Protein AF-A0A366HQU2-F1 (afdb_monomer_lite)

Structure (mmCIF, N/CA/C/O backbone):
data_AF-A0A366HQU2-F1
#
_entry.id   AF-A0A366HQU2-F1
#
loop_
_atom_site.group_PDB
_atom_site.id
_atom_site.type_symbol
_atom_site.label_atom_id
_atom_site.label_alt_id
_atom_site.label_comp_id
_atom_site.label_asym_id
_atom_site.label_entity_id
_atom_site.label_seq_id
_atom_site.pdbx_PDB_ins_code
_atom_site.Cartn_x
_atom_site.Cartn_y
_atom_site.Cartn_z
_atom_site.occupancy
_atom_site.B_iso_or_equiv
_atom_site.auth_seq_id
_atom_site.auth_comp_id
_atom_site.auth_asym_id
_atom_site.auth_atom_id
_atom_site.pdbx_PDB_model_num
ATOM 1 N N . MET A 1 1 ? 18.712 3.791 -22.769 1.00 38.81 1 MET A N 1
ATOM 2 C CA . MET A 1 1 ? 19.142 3.601 -21.366 1.00 38.81 1 MET A CA 1
ATOM 3 C C . MET A 1 1 ? 19.723 2.198 -21.251 1.00 38.81 1 MET A C 1
ATOM 5 O O . MET A 1 1 ? 19.278 1.356 -22.024 1.00 38.81 1 MET A O 1
ATOM 9 N N . PRO A 1 2 ? 20.749 1.951 -20.419 1.00 40.34 2 PRO A N 1
ATOM 10 C CA . PRO A 1 2 ? 21.315 0.609 -20.285 1.00 40.34 2 PRO A CA 1
ATOM 11 C C . PRO A 1 2 ? 20.265 -0.343 -19.695 1.00 40.34 2 PRO A C 1
ATOM 13 O O . PRO A 1 2 ? 19.491 0.064 -18.830 1.00 40.34 2 PRO A O 1
ATOM 16 N N . ALA A 1 3 ? 20.217 -1.581 -20.188 1.00 48.56 3 ALA A N 1
ATOM 17 C CA . ALA A 1 3 ? 19.315 -2.608 -19.681 1.00 48.56 3 ALA A CA 1
ATOM 18 C C . ALA A 1 3 ? 19.640 -2.915 -18.208 1.00 48.56 3 ALA A C 1
ATOM 20 O O . ALA A 1 3 ? 20.805 -3.090 -17.845 1.00 48.56 3 ALA A O 1
ATOM 21 N N . LEU A 1 4 ? 18.616 -2.965 -17.355 1.00 49.75 4 LEU A N 1
ATOM 22 C CA . LEU A 1 4 ? 18.770 -3.345 -15.952 1.00 49.75 4 LEU A CA 1
ATOM 23 C C . LEU A 1 4 ? 18.995 -4.859 -15.881 1.00 49.75 4 LEU A C 1
ATOM 25 O O . LEU A 1 4 ? 18.120 -5.643 -16.247 1.00 49.75 4 LEU A O 1
ATOM 29 N N . ASN A 1 5 ? 20.171 -5.279 -15.424 1.00 49.28 5 ASN A N 1
ATOM 30 C CA . ASN A 1 5 ? 20.452 -6.678 -15.125 1.00 49.28 5 ASN A CA 1
ATOM 31 C C . ASN A 1 5 ? 20.111 -6.922 -13.647 1.00 49.28 5 ASN A C 1
ATOM 33 O O . ASN A 1 5 ? 20.842 -6.479 -12.764 1.00 49.28 5 ASN A O 1
ATOM 37 N N . LEU A 1 6 ? 18.953 -7.533 -13.371 1.00 54.91 6 LEU A N 1
ATOM 38 C CA . LEU A 1 6 ? 18.488 -7.774 -12.002 1.00 54.91 6 LEU A CA 1
ATOM 39 C C . LEU A 1 6 ? 19.174 -9.009 -11.426 1.00 54.91 6 LEU A C 1
ATOM 41 O O . LEU A 1 6 ? 18.654 -10.121 -11.514 1.00 54.91 6 LEU A O 1
ATOM 45 N N . THR A 1 7 ? 20.337 -8.811 -10.821 1.00 55.44 7 THR A N 1
ATOM 46 C CA . THR A 1 7 ? 21.095 -9.905 -10.194 1.00 55.44 7 THR A CA 1
ATOM 47 C C . THR A 1 7 ? 20.885 -9.952 -8.687 1.00 55.44 7 THR A C 1
ATOM 49 O O . THR A 1 7 ? 21.126 -10.983 -8.055 1.00 55.44 7 THR A O 1
ATOM 52 N N . CYS A 1 8 ? 20.386 -8.865 -8.092 1.00 68.38 8 CYS A N 1
ATOM 53 C CA . CYS A 1 8 ? 20.180 -8.786 -6.656 1.00 68.38 8 CYS A CA 1
ATOM 54 C C . CYS A 1 8 ? 19.036 -7.843 -6.248 1.00 68.38 8 CYS A C 1
ATOM 56 O O . CYS A 1 8 ? 18.496 -7.063 -7.030 1.00 68.38 8 CYS A O 1
ATOM 58 N N . TRP A 1 9 ? 18.646 -7.935 -4.975 1.00 75.50 9 TRP A N 1
ATOM 59 C CA . TRP A 1 9 ? 17.549 -7.167 -4.380 1.00 75.50 9 TRP A CA 1
ATOM 60 C C . TRP A 1 9 ? 17.669 -5.644 -4.581 1.00 75.50 9 TRP A C 1
ATOM 62 O O . TRP A 1 9 ? 16.662 -4.965 -4.799 1.00 75.50 9 TRP A O 1
ATOM 72 N N . SER A 1 10 ? 18.888 -5.099 -4.530 1.00 76.88 10 SER A N 1
ATOM 73 C CA . SER A 1 10 ? 19.116 -3.668 -4.751 1.00 76.88 10 SER A CA 1
ATOM 74 C C . SER A 1 10 ? 18.672 -3.221 -6.136 1.00 76.88 10 SER A C 1
ATOM 76 O O . SER A 1 10 ? 18.126 -2.129 -6.257 1.00 76.88 10 SER A O 1
ATOM 78 N N . ASP A 1 11 ? 18.821 -4.074 -7.147 1.00 78.94 11 ASP A N 1
ATOM 79 C CA . ASP A 1 11 ? 18.487 -3.731 -8.526 1.00 78.94 11 ASP A CA 1
ATOM 80 C C . ASP A 1 11 ? 16.965 -3.626 -8.696 1.00 78.94 11 ASP A C 1
ATOM 82 O O . ASP A 1 11 ? 16.465 -2.683 -9.304 1.00 78.94 11 ASP A O 1
ATOM 86 N N . LEU A 1 12 ? 16.206 -4.541 -8.075 1.00 80.75 12 LEU A N 1
ATOM 87 C CA . LEU A 1 12 ? 14.740 -4.497 -8.072 1.00 80.75 12 LEU A CA 1
ATOM 88 C C . LEU A 1 12 ? 14.229 -3.255 -7.331 1.00 80.75 12 LEU A C 1
ATOM 90 O O . LEU A 1 12 ? 13.329 -2.563 -7.812 1.00 80.75 12 LEU A O 1
ATOM 94 N N . ARG A 1 13 ? 14.815 -2.946 -6.170 1.00 81.56 13 ARG A N 1
ATOM 95 C CA . ARG A 1 13 ? 14.473 -1.741 -5.404 1.00 81.56 13 ARG A CA 1
ATOM 96 C C . ARG A 1 13 ? 14.763 -0.470 -6.205 1.00 81.56 13 ARG A C 1
ATOM 98 O O . ARG A 1 13 ? 13.931 0.442 -6.203 1.00 81.56 13 ARG A O 1
ATOM 105 N N . GLN A 1 14 ? 15.916 -0.408 -6.871 1.00 81.62 14 GLN A N 1
ATOM 106 C CA . GLN A 1 14 ? 16.302 0.722 -7.712 1.00 81.62 14 GLN A CA 1
ATOM 107 C C . GLN A 1 14 ? 15.329 0.871 -8.884 1.00 81.62 14 GLN A C 1
ATOM 109 O O . GLN A 1 14 ? 14.781 1.953 -9.079 1.00 81.62 14 GLN A O 1
ATOM 114 N N . ALA A 1 15 ? 15.028 -0.225 -9.588 1.00 84.12 15 ALA A N 1
ATOM 115 C CA . ALA A 1 15 ? 14.097 -0.232 -10.712 1.00 84.12 15 ALA A CA 1
ATOM 116 C C . ALA A 1 15 ? 12.705 0.285 -10.308 1.00 84.12 15 ALA A C 1
ATOM 118 O O . ALA A 1 15 ? 12.168 1.189 -10.945 1.00 84.12 15 ALA A O 1
ATOM 119 N N . LEU A 1 16 ? 12.159 -0.216 -9.194 1.00 84.19 16 LEU A N 1
ATOM 120 C CA . LEU A 1 16 ? 10.875 0.237 -8.648 1.00 84.19 16 LEU A CA 1
ATOM 121 C C . LEU A 1 16 ? 10.875 1.722 -8.259 1.00 84.19 16 LEU A C 1
ATOM 123 O O . LEU A 1 16 ? 9.844 2.380 -8.369 1.00 84.19 16 LEU A O 1
ATOM 127 N N . THR A 1 17 ? 12.004 2.249 -7.781 1.00 83.50 17 THR A N 1
ATOM 128 C CA . THR A 1 17 ? 12.093 3.633 -7.287 1.00 83.50 17 THR A CA 1
ATOM 129 C C . THR A 1 17 ? 12.328 4.643 -8.409 1.00 83.50 17 THR A C 1
ATOM 131 O O . THR A 1 17 ? 11.755 5.736 -8.385 1.00 83.50 17 THR A O 1
ATOM 134 N N . ASP A 1 18 ? 13.164 4.297 -9.384 1.00 85.12 18 ASP A N 1
ATOM 135 C CA . ASP A 1 18 ? 13.639 5.246 -10.389 1.00 85.12 18 ASP A CA 1
ATOM 136 C C . ASP A 1 18 ? 12.789 5.244 -11.657 1.00 85.12 18 ASP A C 1
ATOM 138 O O . ASP A 1 18 ? 12.527 6.325 -12.196 1.00 85.12 18 ASP A O 1
ATOM 142 N N . HIS A 1 19 ? 12.332 4.064 -12.087 1.00 84.94 19 HIS A N 1
ATOM 143 C CA . HIS A 1 19 ? 11.724 3.853 -13.405 1.00 84.94 19 HIS A CA 1
ATOM 144 C C . HIS A 1 19 ? 10.196 3.815 -13.374 1.00 84.94 19 HIS A C 1
ATOM 146 O O . HIS A 1 19 ? 9.568 3.870 -14.426 1.00 84.94 19 HIS A O 1
ATOM 152 N N . LEU A 1 20 ? 9.590 3.733 -12.187 1.00 87.12 20 LEU A N 1
ATOM 153 C CA . LEU A 1 20 ? 8.142 3.715 -12.052 1.00 87.12 20 LEU A CA 1
ATOM 154 C C . LEU A 1 20 ? 7.603 5.114 -11.742 1.00 87.12 20 LEU A C 1
ATOM 156 O O . LEU A 1 20 ? 8.127 5.828 -10.878 1.00 87.12 20 LEU A O 1
ATOM 160 N N . ASP A 1 21 ? 6.529 5.498 -12.428 1.00 88.12 21 ASP A N 1
ATOM 161 C CA . ASP A 1 21 ? 5.795 6.709 -12.080 1.00 88.12 21 ASP A CA 1
ATOM 162 C C . ASP A 1 21 ? 5.108 6.536 -10.714 1.00 88.12 21 ASP A C 1
ATOM 164 O O . ASP A 1 21 ? 4.597 5.455 -10.419 1.00 88.12 21 ASP A O 1
ATOM 168 N N . PRO A 1 22 ? 5.049 7.570 -9.853 1.00 84.81 22 PRO A N 1
ATOM 169 C CA . PRO A 1 22 ? 4.438 7.440 -8.529 1.00 84.81 22 PRO A CA 1
ATOM 170 C C . PRO A 1 22 ? 2.946 7.107 -8.534 1.00 84.81 22 PRO A C 1
ATOM 172 O O . PRO A 1 22 ? 2.473 6.507 -7.577 1.00 84.81 22 PRO A O 1
ATOM 175 N N . SER A 1 23 ? 2.218 7.502 -9.580 1.00 85.06 23 SER A N 1
ATOM 176 C CA . SER A 1 23 ? 0.751 7.488 -9.605 1.00 85.06 23 SER A CA 1
ATOM 177 C C . SER A 1 23 ? 0.192 6.957 -10.919 1.00 85.06 23 SER A C 1
ATOM 179 O O . SER A 1 23 ? 0.908 6.858 -11.920 1.00 85.06 23 SER A O 1
ATOM 181 N N . GLY A 1 24 ? -1.100 6.639 -10.917 1.00 84.31 24 GLY A N 1
ATOM 182 C CA . GLY A 1 24 ? -1.839 6.217 -12.098 1.00 84.31 24 GLY A CA 1
ATOM 183 C C . GLY A 1 24 ? -1.734 4.724 -12.414 1.00 84.31 24 GLY A C 1
ATOM 184 O O . GLY A 1 24 ? -1.013 3.950 -11.781 1.00 84.31 24 GLY A O 1
ATOM 185 N N . GLN A 1 25 ? -2.480 4.315 -13.443 1.00 88.38 25 GLN A N 1
ATOM 186 C CA . GLN A 1 25 ? -2.701 2.907 -13.798 1.00 88.38 25 GLN A CA 1
ATOM 187 C C . GLN A 1 25 ? -1.432 2.150 -14.212 1.00 88.38 25 GLN A C 1
ATOM 189 O O . GLN A 1 25 ? -1.357 0.938 -14.018 1.00 88.38 25 GLN A O 1
ATOM 194 N N . HIS A 1 26 ? -0.445 2.857 -14.759 1.00 89.25 26 HIS A N 1
ATOM 195 C CA . HIS A 1 26 ? 0.841 2.294 -15.177 1.00 89.25 26 HIS A CA 1
ATOM 196 C C . HIS A 1 26 ? 1.985 2.641 -14.208 1.00 89.25 26 HIS A C 1
ATOM 198 O O . HIS A 1 26 ? 3.129 2.288 -14.470 1.00 89.25 26 HIS A O 1
ATOM 204 N N . GLY A 1 27 ? 1.683 3.322 -13.098 1.00 90.75 27 GLY A N 1
ATOM 205 C CA . GLY A 1 27 ? 2.641 3.682 -12.056 1.00 90.75 27 GLY A CA 1
ATOM 206 C C . GLY A 1 27 ? 2.572 2.762 -10.835 1.00 90.75 27 GLY A C 1
ATOM 207 O O . GLY A 1 27 ? 2.034 1.653 -10.883 1.00 90.75 27 GLY A O 1
ATOM 208 N N . PHE A 1 28 ? 3.104 3.239 -9.712 1.00 90.75 28 PHE A N 1
ATOM 209 C CA . PHE A 1 28 ? 3.190 2.500 -8.453 1.00 90.75 28 PHE A CA 1
ATOM 210 C C . PHE A 1 28 ? 1.818 2.178 -7.852 1.00 90.75 28 PHE A C 1
ATOM 212 O O . PHE A 1 28 ? 1.607 1.051 -7.409 1.00 90.75 28 PHE A O 1
ATOM 219 N N . GLU A 1 29 ? 0.862 3.107 -7.908 1.00 92.50 29 GLU A N 1
ATOM 220 C CA . GLU A 1 29 ? -0.534 2.858 -7.514 1.00 92.50 29 GLU A CA 1
ATOM 221 C C . GLU A 1 29 ? -1.141 1.686 -8.301 1.00 92.50 29 GLU A C 1
ATOM 223 O O . GLU A 1 29 ? -1.676 0.737 -7.718 1.00 92.50 29 GLU A O 1
ATOM 228 N N . GLY A 1 30 ? -0.995 1.710 -9.630 1.00 92.81 30 GLY A N 1
ATOM 229 C CA . GLY A 1 30 ? -1.465 0.646 -10.513 1.00 92.81 30 GLY A CA 1
ATOM 230 C C . GLY A 1 30 ? -0.780 -0.695 -10.258 1.00 92.81 30 GLY A C 1
ATOM 231 O O . GLY A 1 30 ? -1.451 -1.732 -10.238 1.00 92.81 30 GLY A O 1
ATOM 232 N N . LEU A 1 31 ? 0.533 -0.688 -10.013 1.00 94.12 31 LEU A N 1
ATOM 233 C CA . LEU A 1 31 ? 1.281 -1.890 -9.645 1.00 94.12 31 LEU A CA 1
ATOM 234 C C . LEU A 1 31 ? 0.724 -2.490 -8.352 1.00 94.12 31 LEU A C 1
ATOM 236 O O . LEU A 1 31 ? 0.408 -3.680 -8.321 1.00 94.12 31 LEU A O 1
ATOM 240 N N . MET A 1 32 ? 0.548 -1.675 -7.310 1.00 94.50 32 MET A N 1
ATOM 241 C CA . MET A 1 32 ? 0.039 -2.138 -6.020 1.00 94.50 32 MET A CA 1
ATOM 242 C C . MET A 1 32 ? -1.362 -2.729 -6.125 1.00 94.50 32 MET A C 1
ATOM 244 O O . MET A 1 32 ? -1.597 -3.828 -5.620 1.00 94.50 32 MET A O 1
ATOM 248 N N . ALA A 1 33 ? -2.264 -2.045 -6.830 1.00 94.94 33 ALA A N 1
ATOM 249 C CA . ALA A 1 33 ? -3.615 -2.534 -7.069 1.00 94.94 33 ALA A CA 1
ATOM 250 C C . ALA A 1 33 ? -3.606 -3.901 -7.772 1.00 94.94 33 ALA A C 1
ATOM 252 O O . ALA A 1 33 ? -4.348 -4.801 -7.384 1.00 94.94 33 ALA A O 1
ATOM 253 N N . ARG A 1 34 ? -2.735 -4.097 -8.772 1.00 96.38 34 ARG A N 1
ATOM 254 C CA . ARG A 1 34 ? -2.649 -5.367 -9.511 1.00 96.38 34 ARG A CA 1
ATOM 255 C C . ARG A 1 34 ? -1.999 -6.491 -8.713 1.00 96.38 34 ARG A C 1
ATOM 257 O O . ARG A 1 34 ? -2.476 -7.622 -8.787 1.00 96.38 34 ARG A O 1
ATOM 264 N N . LEU A 1 35 ? -0.947 -6.198 -7.951 1.00 95.50 35 LEU A N 1
ATOM 265 C CA . LEU A 1 35 ? -0.301 -7.177 -7.075 1.00 95.50 35 LEU A CA 1
ATOM 266 C C . LEU A 1 35 ? -1.267 -7.669 -5.990 1.00 95.50 35 LEU A C 1
ATOM 268 O O . LEU A 1 35 ? -1.397 -8.871 -5.773 1.00 95.50 35 LEU A O 1
ATOM 272 N N . LEU A 1 36 ? -1.987 -6.750 -5.345 1.00 95.88 36 LEU A N 1
ATOM 273 C CA . LEU A 1 36 ? -2.950 -7.092 -4.299 1.00 95.88 36 LEU A CA 1
ATOM 274 C C . LEU A 1 36 ? -4.218 -7.729 -4.867 1.00 95.88 36 LEU A C 1
ATOM 276 O O . LEU A 1 36 ? -4.779 -8.619 -4.230 1.00 95.88 36 LEU A O 1
ATOM 280 N N . ALA A 1 37 ? -4.633 -7.372 -6.083 1.00 96.69 37 ALA A N 1
ATOM 281 C CA . ALA A 1 37 ? -5.699 -8.094 -6.769 1.00 96.69 37 ALA A CA 1
ATOM 282 C C . ALA A 1 37 ? -5.321 -9.556 -7.040 1.00 96.69 37 ALA A C 1
ATOM 284 O O . ALA A 1 37 ? -6.137 -10.453 -6.834 1.00 96.69 37 ALA A O 1
ATOM 285 N N . ALA A 1 38 ? -4.077 -9.807 -7.455 1.00 96.44 38 ALA A N 1
ATOM 286 C CA . ALA A 1 38 ? -3.574 -11.162 -7.663 1.00 96.44 38 ALA A CA 1
ATOM 287 C C . ALA A 1 38 ? -3.425 -11.944 -6.349 1.00 96.44 38 ALA A C 1
ATOM 289 O O . ALA A 1 38 ? -3.673 -13.147 -6.326 1.00 96.44 38 ALA A O 1
ATOM 290 N N . GLU A 1 39 ? -3.060 -11.272 -5.256 1.00 95.19 39 GLU A N 1
ATOM 291 C CA . GLU A 1 39 ? -2.925 -11.898 -3.938 1.00 95.19 39 GLU A CA 1
ATOM 292 C C . GLU A 1 39 ? -4.273 -12.236 -3.292 1.00 95.19 39 GLU A C 1
ATOM 294 O O . GLU A 1 39 ? -4.437 -13.307 -2.715 1.00 95.19 39 GLU A O 1
ATOM 299 N N . THR A 1 40 ? -5.248 -11.334 -3.400 1.00 94.69 40 THR A N 1
ATOM 300 C CA . THR A 1 40 ? -6.565 -11.474 -2.753 1.00 94.69 40 THR A CA 1
ATOM 301 C C . THR A 1 40 ? -7.602 -12.171 -3.635 1.00 94.69 40 THR A C 1
ATOM 303 O O . THR A 1 40 ? -8.654 -12.588 -3.149 1.00 94.69 40 THR A O 1
ATOM 306 N N . GLY A 1 41 ? -7.356 -12.259 -4.945 1.00 96.25 41 GLY A N 1
ATOM 307 C CA . GLY A 1 41 ? -8.342 -12.710 -5.927 1.00 96.25 41 GLY A CA 1
ATOM 308 C C . GLY A 1 41 ? -9.528 -11.751 -6.099 1.00 96.25 41 GLY A C 1
ATOM 309 O O . GLY A 1 41 ? -10.563 -12.155 -6.637 1.00 96.25 41 GLY A O 1
ATOM 310 N N . LYS A 1 42 ? -9.422 -10.502 -5.623 1.00 97.00 42 LYS A N 1
ATOM 311 C CA . LYS A 1 42 ? -10.473 -9.475 -5.705 1.00 97.00 42 LYS A CA 1
ATOM 312 C C . LYS A 1 42 ? -10.001 -8.268 -6.519 1.00 97.00 42 LYS A C 1
ATOM 314 O O . LYS A 1 42 ? -8.835 -7.898 -6.441 1.00 97.00 42 LYS A O 1
ATOM 319 N N . PRO A 1 43 ? -10.883 -7.617 -7.294 1.00 94.62 43 PRO A N 1
ATOM 320 C CA . PRO A 1 43 ? -10.502 -6.433 -8.052 1.00 94.62 43 PRO A CA 1
ATOM 321 C C . PRO A 1 43 ? -10.276 -5.233 -7.125 1.00 94.62 43 PRO A C 1
ATOM 323 O O . PRO A 1 43 ? -11.002 -5.053 -6.146 1.00 94.62 43 PRO A O 1
ATOM 326 N N . PHE A 1 44 ? -9.309 -4.392 -7.483 1.00 94.62 44 PHE A N 1
ATOM 327 C CA . PHE A 1 44 ? -9.076 -3.081 -6.880 1.00 94.62 44 PHE A CA 1
ATOM 328 C C . PHE A 1 44 ? -9.367 -1.991 -7.908 1.00 94.62 44 PHE A C 1
ATOM 330 O O . PHE A 1 44 ? -8.967 -2.102 -9.069 1.00 94.62 44 PHE A O 1
ATOM 337 N N . TYR A 1 45 ? -10.047 -0.937 -7.472 1.00 92.12 45 TYR A N 1
ATOM 338 C CA . TYR A 1 45 ? -10.390 0.218 -8.291 1.00 92.12 45 TYR A CA 1
ATOM 339 C C . TYR A 1 45 ? -9.476 1.378 -7.918 1.00 92.12 45 TYR A C 1
ATOM 341 O O . TYR A 1 45 ? -9.421 1.755 -6.751 1.00 92.12 45 TYR A O 1
ATOM 349 N N . LEU A 1 46 ? -8.756 1.921 -8.901 1.00 91.25 46 LEU A N 1
ATOM 350 C CA . LEU A 1 46 ? -7.919 3.103 -8.706 1.00 91.25 46 LEU A CA 1
ATOM 351 C C . LEU A 1 46 ? -8.793 4.349 -8.566 1.00 91.25 46 LEU A C 1
ATOM 353 O O . LEU A 1 46 ? -9.756 4.528 -9.321 1.00 91.25 46 LEU A O 1
ATOM 357 N N . ALA A 1 47 ? -8.432 5.219 -7.631 1.00 86.31 47 ALA A N 1
ATOM 358 C CA . ALA A 1 47 ? -9.057 6.523 -7.499 1.00 86.31 47 ALA A CA 1
ATOM 359 C C . ALA A 1 47 ? -8.676 7.439 -8.673 1.00 86.31 47 ALA A C 1
ATOM 361 O O . ALA A 1 47 ? -7.640 7.274 -9.323 1.00 86.31 47 ALA A O 1
ATOM 362 N N . ARG A 1 48 ? -9.531 8.421 -8.971 1.00 78.50 48 ARG A N 1
ATOM 363 C CA . ARG A 1 48 ? -9.244 9.406 -10.021 1.00 78.50 48 ARG A CA 1
ATOM 364 C C . ARG A 1 48 ? -8.252 10.437 -9.491 1.00 78.50 48 ARG A C 1
ATOM 366 O O . ARG A 1 48 ? -8.361 10.894 -8.359 1.00 78.50 48 ARG A O 1
ATOM 373 N N . SER A 1 49 ? -7.303 10.859 -10.323 1.00 69.56 49 SER A N 1
ATOM 374 C CA . SER A 1 49 ? -6.373 11.926 -9.946 1.00 69.56 49 SER A CA 1
ATOM 375 C C . SER A 1 49 ? -7.136 13.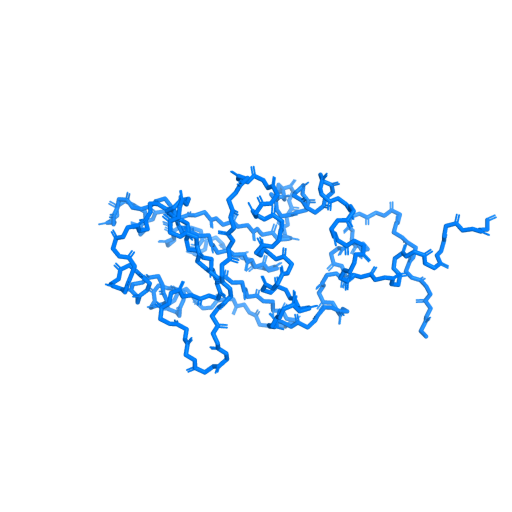191 -9.529 1.00 69.56 49 SER A C 1
ATOM 377 O O . SER A 1 49 ? -8.013 13.657 -10.255 1.00 69.56 49 SER A O 1
ATOM 379 N N . GLY A 1 50 ? -6.797 13.734 -8.358 1.00 66.38 50 GLY A N 1
ATOM 380 C CA . GLY A 1 50 ? -7.460 14.900 -7.762 1.00 66.38 50 GLY A CA 1
ATOM 381 C C . GLY A 1 50 ? -8.632 14.571 -6.831 1.00 66.38 50 GLY A C 1
ATOM 382 O O . GLY A 1 50 ? -8.968 15.411 -6.000 1.00 66.38 50 GLY A O 1
ATOM 383 N N . ASP A 1 51 ? -9.196 13.362 -6.905 1.00 66.62 51 ASP A N 1
ATOM 384 C CA . ASP A 1 51 ? -10.286 12.900 -6.041 1.00 66.62 51 ASP A CA 1
ATOM 385 C C . ASP A 1 51 ? -9.973 11.497 -5.495 1.00 66.62 51 ASP A C 1
ATOM 387 O O . ASP A 1 51 ? -10.188 10.477 -6.152 1.00 66.62 51 ASP A O 1
ATOM 391 N N . GLN A 1 52 ? -9.404 11.464 -4.286 1.00 75.44 52 GLN A N 1
ATOM 392 C CA . GLN A 1 52 ? -8.926 10.248 -3.611 1.00 75.44 52 GLN A CA 1
ATOM 393 C C . GLN A 1 52 ? -9.580 10.066 -2.227 1.00 75.44 52 GLN A C 1
ATOM 395 O O . GLN A 1 52 ? -8.881 10.032 -1.209 1.00 75.44 52 GLN A O 1
ATOM 400 N N . PRO A 1 53 ? -10.922 9.999 -2.139 1.00 75.81 53 PRO A N 1
ATOM 401 C CA . PRO A 1 53 ? -11.615 9.826 -0.863 1.00 75.81 53 PRO A CA 1
ATOM 402 C C . PRO A 1 53 ? -11.352 8.439 -0.260 1.00 75.81 53 PRO A C 1
ATOM 404 O O . PRO A 1 53 ? -11.339 8.287 0.956 1.00 75.81 53 PRO A O 1
ATOM 407 N N . THR A 1 54 ? -11.066 7.444 -1.106 1.00 80.06 54 THR A N 1
ATOM 408 C CA . THR A 1 54 ? -10.860 6.038 -0.728 1.00 80.06 54 THR A CA 1
ATOM 409 C C . THR A 1 54 ? -9.380 5.632 -0.666 1.00 80.06 54 THR A C 1
ATOM 411 O O . THR A 1 54 ? -9.071 4.443 -0.629 1.00 80.06 54 THR A O 1
ATOM 414 N N . GLY A 1 55 ? -8.456 6.597 -0.721 1.00 86.19 55 GLY A N 1
ATOM 415 C CA . GLY A 1 55 ? -7.033 6.350 -0.975 1.00 86.19 55 GLY A CA 1
ATOM 416 C C . GLY A 1 55 ? -6.735 6.246 -2.473 1.00 86.19 55 GLY A C 1
ATOM 417 O O . GLY A 1 55 ? -7.513 6.724 -3.298 1.00 86.19 55 GLY A O 1
ATOM 418 N N . ASP A 1 56 ? -5.614 5.623 -2.830 1.00 90.94 56 ASP A N 1
ATOM 419 C CA . ASP A 1 56 ? -5.182 5.480 -4.227 1.00 90.94 56 ASP A CA 1
ATOM 420 C C . ASP A 1 56 ? -5.860 4.292 -4.923 1.00 90.94 56 ASP A C 1
ATOM 422 O O . ASP A 1 56 ? -6.097 4.322 -6.132 1.00 90.94 56 ASP A O 1
ATOM 426 N N . ALA A 1 57 ? -6.209 3.252 -4.162 1.00 92.38 57 ALA A N 1
ATOM 427 C CA . ALA A 1 57 ? -7.019 2.134 -4.632 1.00 92.38 57 ALA A CA 1
ATOM 428 C C . ALA A 1 57 ? -7.911 1.570 -3.526 1.00 92.38 57 ALA A C 1
ATOM 430 O O . ALA A 1 57 ? -7.532 1.548 -2.360 1.00 92.38 57 ALA A O 1
ATOM 431 N N . TYR A 1 58 ? -9.069 1.036 -3.908 1.00 94.69 58 TYR A N 1
ATOM 432 C CA . TYR A 1 58 ? -10.008 0.414 -2.978 1.00 94.69 58 TYR A CA 1
ATOM 433 C C . TYR A 1 58 ? -10.623 -0.856 -3.568 1.00 94.69 58 TYR A C 1
ATOM 435 O O . TYR A 1 58 ? -10.964 -0.910 -4.753 1.00 94.69 58 TYR A O 1
ATOM 443 N N . SER A 1 59 ? -10.778 -1.884 -2.738 1.00 95.25 59 SER A N 1
ATOM 444 C CA . SER A 1 59 ? -11.544 -3.086 -3.048 1.00 95.25 59 SER A CA 1
ATOM 445 C C . SER A 1 59 ? -12.668 -3.258 -2.024 1.00 95.25 59 SER A C 1
ATOM 447 O O . SER A 1 59 ? -12.428 -3.795 -0.940 1.00 95.25 59 SER A O 1
ATOM 449 N N . PRO A 1 60 ? -13.915 -2.882 -2.368 1.00 91.75 60 PRO A N 1
ATOM 450 C CA . PRO A 1 60 ? -15.062 -3.108 -1.492 1.00 91.75 60 PRO A CA 1
ATOM 451 C C . PRO A 1 60 ? -15.281 -4.591 -1.183 1.00 91.75 60 PRO A C 1
ATOM 453 O O . PRO A 1 60 ? -15.701 -4.950 -0.093 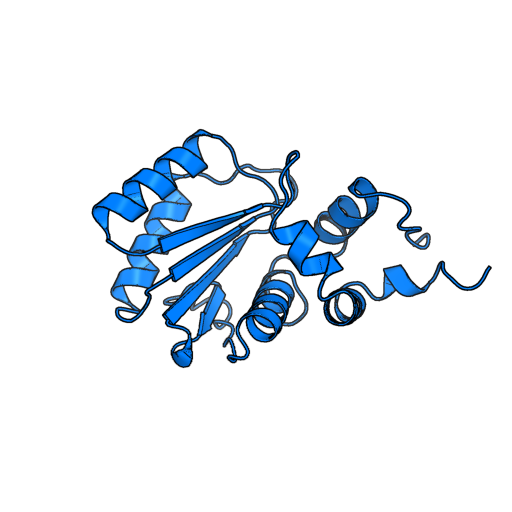1.00 91.75 60 PRO A O 1
ATOM 456 N N . MET A 1 61 ? -14.976 -5.471 -2.143 1.00 92.44 61 MET A N 1
ATOM 457 C CA . MET A 1 61 ? -15.155 -6.918 -1.985 1.00 92.44 61 MET A CA 1
ATOM 458 C C . MET A 1 61 ? -14.117 -7.563 -1.066 1.00 92.44 61 MET A C 1
ATOM 460 O O . MET A 1 61 ? -14.362 -8.661 -0.570 1.00 92.44 61 MET A O 1
ATOM 464 N N . ALA A 1 62 ? -12.947 -6.942 -0.923 1.00 93.44 62 ALA A N 1
ATOM 465 C CA . ALA A 1 62 ? -11.908 -7.404 -0.014 1.00 93.44 62 ALA A CA 1
ATOM 466 C C . ALA A 1 62 ? -11.927 -6.650 1.324 1.00 93.44 62 ALA A C 1
ATOM 468 O O . ALA A 1 62 ? -11.217 -7.059 2.233 1.00 93.44 62 ALA A O 1
ATOM 469 N N . GLY A 1 63 ? -12.682 -5.548 1.430 1.00 95.19 63 GLY A N 1
ATOM 470 C CA . GLY A 1 63 ? -12.605 -4.639 2.574 1.00 95.19 63 GLY A CA 1
ATOM 471 C C . GLY A 1 63 ? -11.242 -3.948 2.684 1.00 95.19 63 GLY A C 1
ATOM 472 O O . GLY A 1 63 ? -10.815 -3.610 3.782 1.00 95.19 63 GLY A O 1
ATOM 473 N N . VAL A 1 64 ? -10.525 -3.766 1.564 1.00 96.31 64 VAL A N 1
ATOM 474 C CA . VAL A 1 64 ? -9.135 -3.276 1.569 1.00 96.31 64 VAL A CA 1
ATOM 475 C C . VAL A 1 64 ? -9.016 -1.926 0.882 1.00 96.31 64 VAL A C 1
ATOM 477 O O . VAL A 1 64 ? -9.333 -1.803 -0.303 1.00 96.31 64 VAL A O 1
ATOM 480 N N . SER A 1 65 ? -8.458 -0.950 1.593 1.00 96.19 65 SER A N 1
ATOM 481 C CA . SER A 1 65 ? -8.041 0.342 1.038 1.00 96.19 65 SER A CA 1
ATOM 482 C C . SER A 1 65 ? -6.520 0.422 0.938 1.00 96.19 65 SER A C 1
ATOM 484 O O . SER A 1 65 ? -5.808 -0.095 1.797 1.00 96.19 65 SER A O 1
ATOM 486 N N . ILE A 1 66 ? -6.003 1.054 -0.113 1.00 94.69 66 ILE A N 1
ATOM 487 C CA . ILE A 1 66 ? -4.570 1.165 -0.395 1.00 94.69 66 ILE A CA 1
ATOM 488 C C . ILE A 1 66 ? -4.193 2.635 -0.534 1.00 94.69 66 ILE A C 1
ATOM 490 O O . ILE A 1 66 ? -4.799 3.375 -1.307 1.00 94.69 66 ILE A O 1
ATOM 494 N N . GLN A 1 67 ? -3.106 3.012 0.127 1.00 93.38 67 GLN A N 1
ATOM 495 C CA . GLN A 1 67 ? -2.348 4.215 -0.180 1.00 93.38 67 GLN A CA 1
ATOM 496 C C . GLN A 1 67 ? -0.937 3.810 -0.612 1.00 93.38 67 GLN A C 1
ATOM 498 O O . GLN A 1 67 ? -0.199 3.179 0.147 1.00 93.38 67 GLN A O 1
ATOM 503 N N . ALA A 1 68 ? -0.555 4.167 -1.830 1.00 90.56 68 ALA A N 1
ATOM 504 C CA . ALA A 1 68 ? 0.730 3.876 -2.434 1.00 90.56 68 ALA A CA 1
ATOM 505 C C . ALA A 1 68 ? 1.548 5.167 -2.555 1.00 90.56 68 ALA A C 1
ATOM 507 O O . ALA A 1 68 ? 1.247 6.056 -3.343 1.00 90.56 68 ALA A O 1
ATOM 508 N N . LYS A 1 69 ? 2.627 5.278 -1.778 1.00 86.06 69 LYS A N 1
ATOM 509 C CA . LYS A 1 69 ? 3.494 6.458 -1.791 1.00 86.06 69 LYS A CA 1
ATOM 510 C C . LYS A 1 69 ? 4.911 6.109 -2.234 1.00 86.06 69 LYS A C 1
ATOM 512 O O . LYS A 1 69 ? 5.715 5.575 -1.468 1.00 86.06 69 LYS A O 1
ATOM 517 N N . LEU A 1 70 ? 5.233 6.452 -3.480 1.00 80.56 70 LEU A N 1
ATOM 518 C CA . LEU A 1 70 ? 6.572 6.294 -4.048 1.00 80.56 70 LEU A CA 1
ATOM 519 C C . LEU A 1 70 ? 7.436 7.524 -3.736 1.00 80.56 70 LEU A C 1
ATOM 521 O O . LEU A 1 70 ? 7.316 8.567 -4.379 1.00 80.56 70 LEU A O 1
ATOM 525 N N . TYR A 1 71 ? 8.343 7.412 -2.765 1.00 70.62 71 TYR A N 1
ATOM 526 C CA . TYR A 1 71 ? 9.242 8.511 -2.413 1.00 70.62 71 TYR A CA 1
ATOM 527 C C . TYR A 1 71 ? 10.647 8.313 -2.983 1.00 70.62 71 TYR A C 1
ATOM 529 O O . TYR A 1 71 ? 11.367 7.395 -2.589 1.00 70.62 71 TYR A O 1
ATOM 537 N N . LYS A 1 72 ? 11.085 9.247 -3.838 1.00 65.19 72 LYS A N 1
ATOM 538 C CA . LYS A 1 72 ? 12.461 9.265 -4.371 1.00 65.19 72 LYS A CA 1
ATOM 539 C C . LYS A 1 72 ? 13.472 9.838 -3.360 1.00 65.19 72 LYS A C 1
ATOM 541 O O . LYS A 1 72 ? 14.573 9.314 -3.218 1.00 65.19 72 LYS A O 1
ATOM 546 N N . LYS A 1 73 ? 13.106 10.881 -2.594 1.00 58.19 73 LYS A N 1
ATOM 547 C CA . LYS A 1 73 ? 14.039 11.597 -1.685 1.00 58.19 73 LYS A CA 1
ATOM 548 C C . LYS A 1 73 ? 13.529 11.827 -0.255 1.00 58.19 73 LYS A C 1
ATOM 550 O O . LYS A 1 73 ? 14.318 11.706 0.677 1.00 58.19 73 LYS A O 1
ATOM 555 N N . SER A 1 74 ? 12.243 12.113 -0.065 1.00 60.22 74 SER A N 1
ATOM 556 C CA . SER A 1 74 ? 11.687 12.514 1.240 1.00 60.22 74 SER A CA 1
ATOM 557 C C . SER A 1 74 ? 11.140 11.334 2.049 1.00 60.22 74 SER A C 1
ATOM 559 O O . SER A 1 74 ? 10.746 10.321 1.479 1.00 60.22 74 SER A O 1
ATOM 561 N N . LYS A 1 75 ? 11.111 11.454 3.381 1.00 63.69 75 LYS A N 1
ATOM 562 C CA . LYS A 1 75 ? 10.432 10.488 4.261 1.00 63.69 75 LYS A CA 1
ATOM 563 C C . LYS A 1 75 ? 8.930 10.773 4.327 1.00 63.69 75 LYS A C 1
ATOM 565 O O . LYS A 1 75 ? 8.493 11.901 4.108 1.00 63.69 75 LYS A O 1
ATOM 570 N N . VAL A 1 76 ? 8.167 9.743 4.677 1.00 65.62 76 VAL A N 1
ATOM 571 C CA . VAL A 1 76 ? 6.742 9.839 4.995 1.00 65.62 76 VAL A CA 1
ATOM 572 C C . VAL A 1 76 ? 6.574 10.640 6.290 1.00 65.62 76 VAL A C 1
ATOM 574 O O . VAL A 1 76 ? 7.102 10.246 7.325 1.00 65.62 76 VAL A O 1
ATOM 577 N N . ALA A 1 77 ? 5.824 11.742 6.264 1.00 73.31 77 ALA A N 1
ATOM 578 C CA . ALA A 1 77 ? 5.405 12.404 7.497 1.00 73.31 77 ALA A CA 1
ATOM 579 C C . ALA A 1 77 ? 4.242 11.618 8.123 1.00 73.31 77 ALA A C 1
ATOM 581 O O . ALA A 1 77 ? 3.189 11.481 7.498 1.00 73.31 77 ALA A O 1
ATOM 582 N N . GLY A 1 78 ? 4.415 11.116 9.351 1.00 74.31 78 GLY A N 1
ATOM 583 C CA . GLY A 1 78 ? 3.403 10.289 10.025 1.00 74.31 78 GLY A CA 1
ATOM 584 C C . GLY A 1 78 ? 2.032 10.965 10.158 1.00 74.31 78 GLY A C 1
ATOM 585 O O . GLY A 1 78 ? 1.011 10.313 9.970 1.00 74.31 78 GLY A O 1
ATOM 586 N N . SER A 1 79 ? 1.998 12.282 10.377 1.00 79.44 79 SER A N 1
ATOM 587 C CA . SER A 1 79 ? 0.753 13.059 10.458 1.00 79.44 79 SER A CA 1
ATOM 588 C C . SER A 1 79 ? -0.027 13.103 9.140 1.00 79.44 79 SER A C 1
ATOM 590 O O . SER A 1 79 ? -1.254 13.084 9.155 1.00 79.44 79 SER A O 1
ATOM 592 N N . ALA A 1 80 ? 0.665 13.129 7.997 1.00 81.62 80 ALA A N 1
ATOM 593 C CA . ALA A 1 80 ? 0.012 13.097 6.691 1.00 81.62 80 ALA A CA 1
ATOM 594 C C . ALA A 1 80 ? -0.632 11.727 6.429 1.00 81.62 80 ALA A C 1
ATOM 596 O O . ALA A 1 80 ? -1.747 11.659 5.930 1.00 81.62 80 ALA A O 1
ATOM 597 N N . VAL A 1 81 ? 0.048 10.640 6.813 1.00 85.94 81 VAL A N 1
ATOM 598 C CA . VAL A 1 81 ? -0.498 9.277 6.698 1.00 85.94 81 VAL A CA 1
ATOM 599 C C . VAL A 1 81 ? -1.727 9.091 7.569 1.00 85.94 81 VAL A C 1
ATOM 601 O O . VAL A 1 81 ? -2.711 8.518 7.122 1.00 85.94 81 VAL A O 1
ATOM 604 N N . GLU A 1 82 ? -1.687 9.580 8.801 1.00 89.69 82 GLU A N 1
ATOM 605 C CA . GLU A 1 82 ? -2.837 9.501 9.690 1.00 89.69 82 GLU A CA 1
ATOM 606 C C . GLU A 1 82 ? -4.047 10.257 9.135 1.00 89.69 82 GLU A C 1
ATOM 608 O O . GLU A 1 82 ? -5.156 9.730 9.159 1.00 89.69 82 GLU A O 1
ATOM 613 N N . ALA A 1 83 ? -3.843 11.463 8.597 1.00 89.44 83 ALA A N 1
ATOM 614 C CA . ALA A 1 83 ? -4.919 12.217 7.961 1.00 89.44 83 ALA A CA 1
ATOM 615 C C . ALA A 1 83 ? -5.537 11.449 6.778 1.00 89.44 83 ALA A C 1
ATOM 617 O O . ALA A 1 83 ? -6.762 11.443 6.633 1.00 89.44 83 ALA A O 1
ATOM 618 N N . ASP A 1 84 ? -4.709 10.770 5.975 1.00 90.12 84 ASP A N 1
ATOM 619 C CA . ASP A 1 84 ? -5.167 9.910 4.881 1.00 90.12 84 ASP A CA 1
ATOM 620 C C . ASP A 1 84 ? -5.978 8.717 5.396 1.00 90.12 84 ASP A C 1
ATOM 622 O O . ASP A 1 84 ? -7.097 8.510 4.930 1.00 90.12 84 ASP A O 1
ATOM 626 N N . ILE A 1 85 ? -5.478 7.997 6.406 1.00 91.88 85 ILE A N 1
ATOM 627 C CA . ILE A 1 85 ? -6.186 6.865 7.025 1.00 91.88 85 ILE A CA 1
ATOM 628 C C . ILE A 1 85 ? -7.546 7.323 7.543 1.00 91.88 85 ILE A C 1
ATOM 630 O O . ILE A 1 85 ? -8.572 6.766 7.172 1.00 91.88 85 ILE A O 1
ATOM 634 N N . GLN A 1 86 ? -7.576 8.385 8.347 1.00 92.44 86 GLN A N 1
ATOM 635 C CA . GLN A 1 86 ? -8.812 8.898 8.934 1.00 92.44 86 GLN A CA 1
ATOM 636 C C . GLN A 1 86 ? -9.815 9.344 7.867 1.00 92.44 86 GLN A C 1
ATOM 638 O O . GLN A 1 86 ? -11.020 9.190 8.049 1.00 92.44 86 GLN A O 1
ATOM 643 N N . ARG A 1 87 ? -9.341 9.904 6.749 1.00 92.06 87 ARG A N 1
ATOM 644 C CA . ARG A 1 87 ? -10.196 10.216 5.601 1.00 92.06 87 ARG A CA 1
ATOM 645 C C . ARG A 1 87 ? -10.784 8.943 4.999 1.00 92.06 87 ARG A C 1
ATOM 647 O O . ARG A 1 87 ? -12.002 8.856 4.902 1.00 92.06 87 ARG A O 1
ATOM 654 N N . VAL A 1 88 ? -9.957 7.952 4.682 1.00 93.06 88 VAL A N 1
ATOM 655 C CA . VAL A 1 88 ? -10.422 6.687 4.099 1.00 93.06 88 VAL A CA 1
ATOM 656 C C . VAL A 1 88 ? -11.412 5.971 5.008 1.00 93.06 88 VAL A C 1
ATOM 658 O O . VAL A 1 88 ? -12.445 5.526 4.526 1.00 93.06 88 VAL A O 1
ATOM 661 N N . LEU A 1 89 ? -11.163 5.906 6.315 1.00 92.38 89 LEU A N 1
ATOM 662 C CA . LEU A 1 89 ? -12.079 5.244 7.247 1.00 92.38 89 LEU A CA 1
ATOM 663 C C . LEU A 1 89 ? -13.447 5.934 7.336 1.00 92.38 89 LEU A C 1
ATOM 665 O O . LEU A 1 89 ? -14.452 5.267 7.569 1.00 92.38 89 LEU A O 1
ATOM 669 N N . ARG A 1 90 ? -13.512 7.254 7.115 1.00 92.31 90 ARG A N 1
ATOM 670 C CA . ARG A 1 90 ? -14.791 7.977 7.034 1.00 92.31 90 ARG A CA 1
ATOM 671 C C . ARG A 1 90 ? -15.535 7.699 5.732 1.00 92.31 90 ARG A C 1
ATOM 673 O O . ARG A 1 90 ? -16.744 7.502 5.764 1.00 92.31 90 ARG A O 1
ATOM 680 N N . GLU A 1 91 ? -14.827 7.700 4.607 1.00 91.56 91 GLU A N 1
ATOM 681 C CA . GLU A 1 91 ? -15.433 7.560 3.273 1.00 91.56 91 GLU A CA 1
ATOM 682 C C . GLU A 1 91 ? -15.715 6.094 2.900 1.00 91.56 91 GLU A C 1
ATOM 684 O O . GLU A 1 91 ? -16.615 5.798 2.117 1.00 91.56 91 GLU A O 1
ATOM 689 N N . CYS A 1 92 ? -14.953 5.161 3.471 1.00 90.81 92 CYS A N 1
ATOM 690 C CA . CYS A 1 92 ? -15.026 3.721 3.234 1.00 9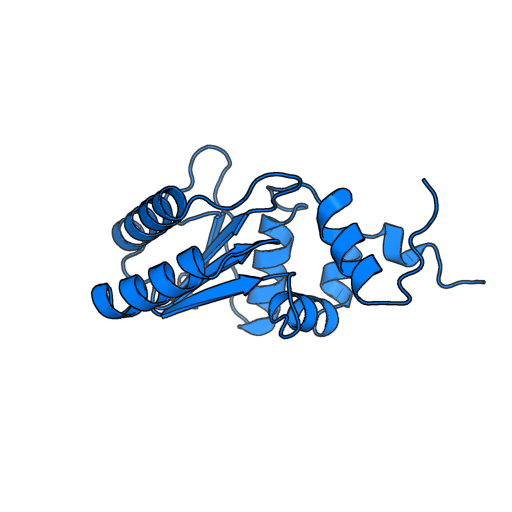0.81 92 CYS A CA 1
ATOM 691 C C . CYS A 1 92 ? -15.224 2.981 4.566 1.00 90.81 92 CYS A C 1
ATOM 693 O O . CYS A 1 92 ? -14.301 2.306 5.029 1.00 90.81 92 CYS A O 1
ATOM 695 N N . PRO A 1 93 ? -16.421 3.055 5.178 1.00 87.25 93 PRO A N 1
ATOM 696 C CA . PRO A 1 93 ? -16.690 2.462 6.493 1.00 87.25 93 PRO A CA 1
ATOM 697 C C . PRO A 1 93 ? -16.615 0.927 6.516 1.00 87.25 93 PRO A C 1
ATOM 699 O O . PRO A 1 93 ? -16.623 0.336 7.587 1.00 87.25 93 PRO A O 1
ATOM 702 N N . LEU A 1 94 ? -16.546 0.281 5.347 1.00 89.75 94 LEU A N 1
ATOM 703 C CA . LEU A 1 94 ? -16.339 -1.164 5.189 1.00 89.75 94 LEU A CA 1
ATOM 704 C C . LEU A 1 94 ? -14.856 -1.529 4.995 1.00 89.75 94 LEU A C 1
ATOM 706 O O . LEU A 1 94 ? -14.545 -2.570 4.425 1.00 89.75 94 LEU A O 1
ATOM 710 N N . THR A 1 95 ? -13.932 -0.631 5.343 1.00 94.44 95 THR A N 1
ATOM 711 C CA . THR A 1 95 ? -12.498 -0.932 5.301 1.00 94.44 95 THR A CA 1
ATOM 712 C C . THR A 1 95 ? -12.124 -1.729 6.543 1.00 94.44 95 THR A C 1
ATOM 714 O O . THR A 1 95 ? -12.067 -1.168 7.632 1.00 94.44 95 THR A O 1
ATOM 717 N N . ASP A 1 96 ? -11.826 -3.010 6.353 1.00 95.56 96 ASP A N 1
ATOM 718 C CA . ASP A 1 96 ? -11.314 -3.907 7.391 1.00 95.56 96 ASP A CA 1
ATOM 719 C C . ASP A 1 96 ? -9.779 -3.870 7.451 1.00 95.56 96 ASP A C 1
ATOM 721 O O . ASP A 1 96 ? -9.181 -4.033 8.515 1.00 95.56 96 ASP A O 1
ATOM 725 N N . VAL A 1 97 ? -9.132 -3.608 6.307 1.00 96.25 97 VAL A N 1
ATOM 726 C CA . VAL A 1 97 ? -7.672 -3.524 6.180 1.00 96.25 97 VAL A CA 1
ATOM 727 C C . VAL A 1 97 ? -7.282 -2.268 5.407 1.00 96.25 97 VAL A C 1
ATOM 729 O O . VAL A 1 97 ? -7.761 -2.017 4.299 1.00 96.25 97 VAL A O 1
ATOM 732 N N . TYR A 1 98 ? -6.336 -1.505 5.940 1.00 96.25 98 TYR A N 1
ATOM 733 C CA . TYR A 1 98 ? -5.706 -0.401 5.226 1.00 96.25 98 TYR A CA 1
ATOM 734 C C . TYR A 1 98 ? -4.240 -0.726 4.961 1.00 96.25 98 TYR A C 1
ATOM 736 O O . TYR A 1 98 ? -3.466 -0.994 5.878 1.00 96.25 98 TYR A O 1
ATOM 744 N N . ILE A 1 99 ? -3.829 -0.657 3.701 1.00 95.25 99 ILE A N 1
ATOM 745 C CA . ILE A 1 99 ? -2.462 -0.937 3.280 1.00 95.25 99 ILE A CA 1
ATOM 746 C C . ILE A 1 99 ? -1.758 0.371 2.930 1.00 95.25 99 ILE A C 1
ATOM 748 O O . ILE A 1 99 ? -2.130 1.053 1.976 1.00 95.25 99 ILE A O 1
ATOM 752 N N . LEU A 1 100 ? -0.675 0.678 3.642 1.00 93.12 100 LEU A N 1
ATOM 753 C CA . LEU A 1 100 ? 0.293 1.686 3.224 1.00 93.12 100 LEU A CA 1
ATOM 754 C C . LEU A 1 100 ? 1.444 1.002 2.481 1.00 93.12 100 LEU A C 1
ATOM 756 O O . LEU A 1 100 ? 2.312 0.380 3.095 1.00 93.12 100 LEU A O 1
ATOM 760 N N . ALA A 1 101 ? 1.476 1.145 1.160 1.00 91.38 101 ALA A N 1
ATOM 761 C CA . ALA A 1 101 ? 2.600 0.726 0.335 1.00 91.38 101 ALA A CA 1
ATOM 762 C C . ALA A 1 101 ? 3.580 1.891 0.158 1.00 91.38 101 ALA A C 1
ATOM 764 O O . ALA A 1 101 ? 3.210 2.962 -0.318 1.00 91.38 101 ALA A O 1
ATOM 765 N N . THR A 1 102 ? 4.840 1.714 0.546 1.00 87.19 102 THR A N 1
ATOM 766 C CA . THR A 1 102 ? 5.853 2.779 0.474 1.00 87.19 102 THR A CA 1
ATOM 767 C C . THR A 1 102 ? 7.245 2.216 0.232 1.00 87.19 102 THR A C 1
ATOM 769 O O . THR A 1 102 ? 7.552 1.074 0.557 1.00 87.19 102 THR A O 1
ATOM 772 N N . THR A 1 103 ? 8.145 3.019 -0.321 1.00 78.69 103 THR A N 1
ATOM 773 C CA . THR A 1 103 ? 9.541 2.601 -0.518 1.00 78.69 103 THR A CA 1
ATOM 774 C C . THR A 1 103 ? 10.426 2.832 0.700 1.00 78.69 103 THR A C 1
ATOM 776 O O . THR A 1 103 ? 11.530 2.285 0.769 1.00 78.69 103 THR A O 1
ATOM 779 N N . LYS A 1 104 ? 9.958 3.642 1.656 1.00 77.50 104 LYS A N 1
ATOM 780 C CA . LYS A 1 104 ? 10.674 4.004 2.885 1.00 77.50 104 LYS A CA 1
ATOM 781 C C . LYS A 1 104 ? 9.692 4.158 4.044 1.00 77.50 104 LYS A C 1
ATOM 783 O O . LYS A 1 104 ? 8.647 4.793 3.894 1.00 77.50 104 LYS A O 1
ATOM 788 N N . ALA A 1 105 ? 10.070 3.637 5.204 1.00 80.38 105 ALA A N 1
ATOM 789 C CA . ALA A 1 105 ? 9.363 3.817 6.466 1.00 80.38 105 ALA A CA 1
ATOM 790 C C . ALA A 1 105 ? 10.375 3.913 7.612 1.00 80.38 105 ALA A C 1
ATOM 792 O O . ALA A 1 105 ? 11.438 3.296 7.551 1.00 80.38 105 ALA A O 1
ATOM 793 N N . ASP A 1 106 ? 10.056 4.684 8.647 1.00 82.00 106 ASP A N 1
ATOM 794 C CA . ASP A 1 106 ? 10.830 4.712 9.886 1.00 82.00 106 ASP A CA 1
ATOM 795 C C . ASP A 1 106 ? 10.057 4.060 11.040 1.00 82.00 106 ASP A C 1
ATOM 797 O O . ASP A 1 106 ? 8.887 3.685 10.918 1.00 82.00 106 ASP A O 1
ATOM 801 N N . SER A 1 107 ? 10.737 3.885 12.173 1.00 83.94 107 SER A N 1
ATOM 802 C CA . SER A 1 107 ? 10.143 3.283 13.366 1.00 83.94 107 SER A CA 1
ATOM 803 C C . SER A 1 107 ? 8.981 4.105 13.926 1.00 83.94 107 SER A C 1
ATOM 805 O O . SER A 1 107 ? 8.055 3.526 14.487 1.00 83.94 107 SER A O 1
ATOM 807 N N . GLN A 1 108 ? 8.993 5.430 13.750 1.00 86.38 108 GLN A N 1
ATOM 808 C CA . GLN A 1 108 ? 7.922 6.307 14.223 1.00 86.38 108 GLN A CA 1
ATOM 809 C C . GLN A 1 108 ? 6.630 6.063 13.445 1.00 86.38 108 GLN A C 1
ATOM 811 O O . GLN A 1 108 ? 5.568 5.948 14.054 1.00 86.38 108 GLN A O 1
ATOM 816 N N . LEU A 1 109 ? 6.718 5.922 12.119 1.00 85.44 109 LEU A N 1
ATOM 817 C CA . LEU A 1 109 ? 5.575 5.559 11.289 1.00 85.44 109 LEU A CA 1
ATOM 818 C C . LEU A 1 109 ? 5.004 4.200 11.700 1.00 85.44 109 LEU A C 1
ATOM 820 O O . LEU A 1 109 ? 3.793 4.078 11.853 1.00 85.44 109 LEU A O 1
ATOM 824 N N . LYS A 1 110 ? 5.862 3.198 11.925 1.00 87.69 110 LYS A N 1
ATOM 825 C CA . LYS A 1 110 ? 5.413 1.862 12.341 1.00 87.69 110 LYS A CA 1
ATOM 826 C C . LYS A 1 110 ? 4.656 1.901 13.674 1.00 87.69 110 LYS A C 1
ATOM 828 O O . LYS A 1 110 ? 3.526 1.431 13.731 1.00 87.69 110 LYS A O 1
ATOM 833 N N . LEU A 1 111 ? 5.232 2.536 14.697 1.00 89.88 111 LEU A N 1
ATOM 834 C CA . LEU A 1 111 ? 4.577 2.708 16.001 1.00 89.88 111 LEU A CA 1
ATOM 835 C C . LEU A 1 111 ? 3.259 3.484 15.881 1.00 89.88 111 LEU A C 1
ATOM 837 O O . LEU A 1 111 ? 2.293 3.196 16.587 1.00 89.88 111 LEU A O 1
ATOM 841 N N . ARG A 1 112 ? 3.194 4.472 14.978 1.00 90.06 112 ARG A N 1
ATOM 842 C CA . ARG A 1 112 ? 1.962 5.230 14.743 1.00 90.06 112 ARG A CA 1
ATOM 843 C C . ARG A 1 112 ? 0.863 4.358 14.141 1.00 90.06 112 ARG A C 1
ATOM 845 O O . ARG A 1 112 ? -0.279 4.495 14.566 1.00 90.06 112 ARG A O 1
ATOM 852 N N . LEU A 1 113 ? 1.199 3.490 13.186 1.00 91.69 113 LEU A N 1
ATOM 853 C CA . LEU A 1 113 ? 0.248 2.556 12.577 1.00 91.69 113 LEU A CA 1
ATOM 854 C C . LEU A 1 113 ? -0.232 1.500 13.576 1.00 91.69 113 LEU A C 1
ATOM 856 O O . LEU A 1 113 ? -1.423 1.217 13.614 1.00 91.69 113 LEU A O 1
ATOM 860 N N . GLU A 1 114 ? 0.652 0.972 14.423 1.00 92.69 114 GLU A N 1
ATOM 861 C CA . GLU A 1 114 ? 0.263 0.041 15.494 1.00 92.69 114 GLU A CA 1
ATOM 862 C C . GLU A 1 114 ? -0.749 0.703 16.442 1.00 92.69 114 GLU A C 1
ATOM 864 O O . GLU A 1 114 ? -1.837 0.176 16.657 1.00 92.69 114 GLU A O 1
ATOM 869 N N . LYS A 1 115 ? -0.465 1.929 16.897 1.00 93.56 115 LYS A N 1
ATOM 870 C CA . LYS A 1 115 ? -1.397 2.690 17.738 1.00 93.56 115 LYS A CA 1
ATOM 871 C C . LYS A 1 115 ? -2.737 2.972 17.043 1.00 93.56 115 LYS A C 1
ATOM 873 O O . LYS A 1 115 ? -3.787 2.834 17.656 1.00 93.56 115 LYS A O 1
ATOM 878 N N . LEU A 1 116 ? -2.718 3.377 15.772 1.00 93.69 116 LEU A N 1
ATOM 879 C CA . LEU A 1 116 ? -3.952 3.640 15.023 1.00 93.69 116 LEU A CA 1
ATOM 880 C C . LEU A 1 116 ? -4.762 2.356 14.773 1.00 93.69 116 LEU A C 1
ATOM 882 O O . LEU A 1 116 ? -5.988 2.420 14.744 1.00 93.69 116 LEU A O 1
ATOM 886 N N . THR A 1 117 ? -4.100 1.205 14.630 1.00 95.62 117 THR A N 1
ATOM 887 C CA . THR A 1 117 ? -4.765 -0.107 14.541 1.00 95.62 117 THR A CA 1
ATOM 888 C C . THR A 1 117 ? -5.555 -0.374 15.820 1.00 95.62 117 THR A C 1
ATOM 890 O O 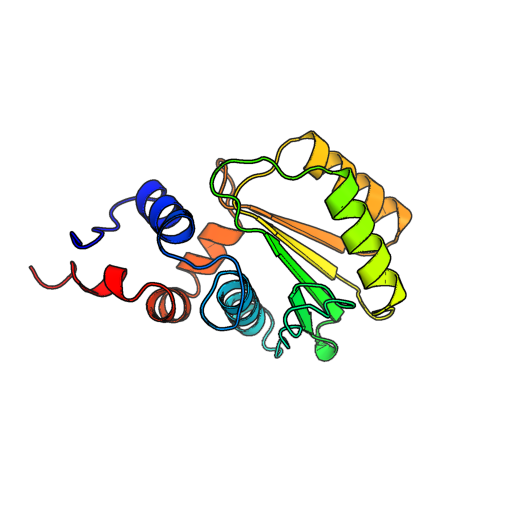. THR A 1 117 ? -6.746 -0.668 15.758 1.00 95.62 117 THR A O 1
ATOM 893 N N . GLU A 1 118 ? -4.934 -0.173 16.987 1.00 95.56 118 GLU A N 1
ATOM 894 C CA . GLU A 1 118 ? -5.600 -0.322 18.290 1.00 95.56 118 GLU A CA 1
ATOM 895 C C . GLU A 1 118 ? -6.768 0.662 18.476 1.00 95.56 118 GLU A C 1
ATOM 897 O O . GLU A 1 118 ? -7.811 0.292 19.012 1.00 95.56 118 GLU A O 1
ATOM 902 N N . GLU A 1 119 ? -6.613 1.911 18.026 1.00 94.38 119 GLU A N 1
ATOM 903 C CA . GLU A 1 119 ? -7.628 2.963 18.179 1.00 94.38 119 GLU A CA 1
ATOM 904 C C . GLU A 1 119 ? -8.843 2.775 17.257 1.00 94.38 119 GLU A C 1
ATOM 906 O O . GLU A 1 119 ? -9.953 3.166 17.619 1.00 94.38 119 GLU A O 1
ATOM 911 N N . THR A 1 120 ? -8.642 2.219 16.061 1.00 93.62 120 THR A N 1
ATOM 912 C CA . THR A 1 120 ? -9.684 2.144 15.019 1.00 93.62 120 THR A CA 1
ATOM 913 C C . THR A 1 120 ? -10.291 0.755 14.859 1.00 93.62 120 THR A C 1
ATOM 915 O O . THR A 1 120 ? -11.404 0.646 14.350 1.00 93.62 120 THR A O 1
ATOM 918 N N . GLY A 1 121 ? -9.582 -0.299 15.277 1.00 94.19 121 GLY A N 1
ATOM 919 C CA . GLY A 1 121 ? -9.966 -1.690 15.029 1.00 94.19 121 GLY A CA 1
ATOM 920 C C . GLY A 1 121 ? -9.764 -2.153 13.581 1.00 94.19 121 GLY A C 1
ATOM 921 O O . GLY A 1 121 ? -10.163 -3.266 13.255 1.00 94.19 121 GLY A O 1
ATOM 922 N N . VAL A 1 122 ? -9.164 -1.319 12.724 1.00 95.75 122 VAL A N 1
ATOM 923 C CA . VAL A 1 122 ? -8.833 -1.640 11.328 1.00 95.75 122 VAL A CA 1
ATOM 924 C C . VAL A 1 122 ? -7.386 -2.101 11.250 1.00 95.75 122 VAL A C 1
ATOM 926 O O . VAL A 1 122 ? -6.501 -1.430 11.782 1.00 95.75 122 VAL A O 1
ATOM 929 N N . ASP A 1 123 ? -7.122 -3.191 10.533 1.00 96.25 123 ASP A N 1
ATOM 930 C CA . ASP A 1 123 ? -5.764 -3.708 10.364 1.00 96.25 123 ASP A CA 1
ATOM 931 C C . ASP A 1 123 ? -4.943 -2.785 9.450 1.00 96.25 123 ASP A C 1
ATOM 933 O O . ASP A 1 123 ? -5.149 -2.732 8.233 1.00 96.25 123 ASP A O 1
ATOM 937 N N . LEU A 1 124 ? -3.982 -2.051 10.021 1.00 94.44 124 LEU A N 1
ATOM 938 C CA . LEU A 1 124 ? -3.112 -1.154 9.258 1.00 94.44 124 LEU A CA 1
ATOM 939 C C . LEU A 1 124 ? -1.798 -1.855 8.887 1.00 94.44 124 LEU A C 1
ATOM 941 O O . LEU A 1 124 ? -0.876 -1.980 9.696 1.00 94.44 124 LEU A O 1
ATOM 945 N N . LEU A 1 125 ? -1.685 -2.290 7.633 1.00 92.62 125 LEU A N 1
ATOM 946 C CA . LEU A 1 125 ? -0.526 -3.021 7.124 1.00 92.62 125 LEU A CA 1
ATOM 947 C C . LEU A 1 125 ? 0.456 -2.105 6.392 1.00 92.62 125 LEU A C 1
ATOM 949 O O . LEU A 1 125 ? 0.090 -1.316 5.521 1.00 92.62 125 LEU A O 1
ATOM 953 N N . LEU A 1 126 ? 1.743 -2.269 6.696 1.00 90.00 126 LEU A N 1
ATOM 954 C CA . LEU A 1 126 ? 2.833 -1.557 6.036 1.00 90.00 126 LEU A CA 1
ATOM 955 C C . LEU A 1 126 ? 3.555 -2.479 5.044 1.00 90.00 126 LEU A C 1
ATOM 957 O O . LEU A 1 126 ? 4.249 -3.416 5.444 1.00 90.00 126 LEU A O 1
ATOM 961 N N . LEU A 1 127 ? 3.446 -2.178 3.750 1.00 90.00 127 LEU A N 1
ATOM 962 C CA . LEU A 1 127 ? 4.212 -2.837 2.691 1.00 90.00 127 LEU A CA 1
ATOM 963 C C . LEU A 1 127 ? 5.388 -1.943 2.291 1.00 90.00 127 LEU A C 1
ATOM 965 O O . LEU A 1 127 ? 5.224 -0.981 1.544 1.00 90.00 127 LEU A O 1
ATOM 969 N N . VAL A 1 128 ? 6.582 -2.255 2.801 1.00 85.38 128 VAL A N 1
ATOM 970 C CA . VAL A 1 128 ? 7.789 -1.444 2.583 1.00 85.38 128 VAL A CA 1
ATOM 971 C C . VAL A 1 128 ? 8.815 -2.141 1.678 1.00 85.38 128 VAL A C 1
ATOM 973 O O . VAL A 1 128 ? 8.962 -3.358 1.755 1.00 85.38 128 VAL A O 1
ATOM 976 N N . LEU A 1 129 ? 9.529 -1.377 0.834 1.00 77.00 129 LEU A N 1
ATOM 977 C CA . LEU A 1 129 ? 10.701 -1.836 0.046 1.00 77.00 129 LEU A CA 1
ATOM 978 C C . LEU A 1 129 ? 12.052 -1.680 0.781 1.00 77.00 129 LEU A C 1
ATOM 980 O O . LEU A 1 129 ? 13.107 -1.717 0.149 1.00 77.00 129 LEU A O 1
ATOM 984 N N . ASP A 1 130 ? 12.060 -1.445 2.089 1.00 71.19 130 ASP A N 1
ATOM 985 C CA . ASP A 1 130 ? 13.280 -1.174 2.857 1.00 71.19 130 ASP A CA 1
ATOM 986 C C . ASP A 1 130 ? 13.512 -2.222 3.950 1.00 71.19 130 ASP A C 1
ATOM 988 O O . ASP A 1 130 ? 12.558 -2.764 4.505 1.00 71.19 130 ASP A O 1
ATOM 992 N N . GLY A 1 131 ? 14.779 -2.469 4.289 1.00 62.59 131 GLY A N 1
ATOM 993 C CA . GLY A 1 131 ? 15.189 -3.385 5.356 1.00 62.59 131 GLY A CA 1
ATOM 994 C C . GLY A 1 131 ? 15.331 -4.860 4.953 1.00 62.59 131 GLY A C 1
ATOM 995 O O . GLY A 1 131 ? 15.465 -5.198 3.782 1.00 62.59 131 GLY A O 1
ATOM 996 N N . THR A 1 132 ? 15.373 -5.736 5.962 1.00 52.00 132 THR A N 1
ATOM 997 C CA . THR A 1 132 ? 15.640 -7.188 5.861 1.00 52.00 132 THR A CA 1
ATOM 998 C C . THR A 1 132 ? 14.387 -8.055 5.711 1.00 52.00 132 THR A C 1
ATOM 1000 O O . THR A 1 132 ? 14.488 -9.205 5.296 1.00 52.00 132 THR A O 1
ATOM 1003 N N . MET A 1 133 ? 13.208 -7.520 6.030 1.00 50.84 133 MET A N 1
ATOM 1004 C CA . MET A 1 133 ? 11.906 -8.178 5.885 1.00 50.84 133 MET A CA 1
ATOM 1005 C C . MET A 1 133 ? 11.085 -7.342 4.916 1.00 50.84 133 MET A C 1
ATOM 1007 O O . MET A 1 133 ? 10.719 -6.218 5.253 1.00 50.84 133 MET A O 1
ATOM 1011 N N . ILE A 1 134 ? 10.832 -7.855 3.710 1.00 75.38 134 ILE A N 1
ATOM 1012 C CA . ILE A 1 134 ? 10.339 -7.011 2.615 1.00 75.38 134 ILE A CA 1
ATOM 1013 C C . ILE A 1 134 ? 9.060 -7.593 2.012 1.00 75.38 134 ILE A C 1
ATOM 1015 O O . ILE A 1 134 ? 9.102 -8.214 0.947 1.00 75.38 134 ILE A O 1
ATOM 1019 N N . PRO A 1 135 ? 7.906 -7.393 2.672 1.00 82.06 135 PRO A N 1
ATOM 1020 C CA . PRO A 1 135 ? 6.616 -7.869 2.183 1.00 82.06 135 PRO A CA 1
ATOM 1021 C C . PRO A 1 135 ? 6.328 -7.437 0.743 1.00 82.06 135 PRO A C 1
ATOM 1023 O O . PRO A 1 135 ? 5.856 -8.237 -0.060 1.00 82.06 135 PRO A O 1
ATOM 1026 N N . LEU A 1 136 ? 6.681 -6.197 0.384 1.00 86.50 136 LEU A N 1
ATOM 1027 C CA . LEU A 1 136 ? 6.465 -5.699 -0.970 1.00 86.50 136 LEU A CA 1
ATOM 1028 C C . LEU A 1 136 ? 7.408 -6.356 -1.989 1.00 86.50 136 LEU A C 1
ATOM 1030 O O . LEU A 1 136 ? 6.979 -6.728 -3.075 1.00 86.50 136 LEU A O 1
ATOM 1034 N N . GLY A 1 137 ? 8.674 -6.572 -1.626 1.00 86.31 137 GLY A N 1
ATOM 1035 C CA . GLY A 1 137 ? 9.623 -7.302 -2.465 1.00 86.31 137 GLY A CA 1
ATOM 1036 C C . GLY A 1 137 ? 9.178 -8.743 -2.716 1.00 86.31 137 GLY A C 1
ATOM 1037 O O . GLY A 1 137 ? 9.170 -9.196 -3.859 1.00 86.31 137 GLY A O 1
ATOM 1038 N N . ALA A 1 138 ? 8.730 -9.436 -1.667 1.00 86.75 138 ALA A N 1
ATOM 1039 C CA . ALA A 1 138 ? 8.184 -10.786 -1.772 1.00 86.75 138 ALA A CA 1
ATOM 1040 C C . ALA A 1 138 ? 6.943 -10.832 -2.677 1.00 86.75 138 ALA A C 1
ATOM 1042 O O . ALA A 1 138 ? 6.836 -11.719 -3.522 1.00 86.75 138 ALA A O 1
ATOM 1043 N N . LEU A 1 139 ? 6.043 -9.851 -2.553 1.00 90.06 139 LEU A N 1
ATOM 1044 C CA . LEU A 1 139 ? 4.859 -9.736 -3.403 1.00 90.06 139 LEU A CA 1
ATOM 1045 C C . LEU A 1 139 ? 5.237 -9.517 -4.878 1.00 90.06 139 LEU A C 1
ATOM 1047 O O . LEU A 1 139 ? 4.692 -10.184 -5.759 1.00 90.06 139 LEU A O 1
ATOM 1051 N N . CYS A 1 140 ? 6.215 -8.647 -5.144 1.00 89.31 140 CYS A N 1
ATOM 1052 C CA . CYS A 1 140 ? 6.754 -8.408 -6.484 1.00 89.31 140 CYS A CA 1
ATOM 1053 C C . CYS A 1 140 ? 7.366 -9.674 -7.103 1.00 89.31 140 CYS A C 1
ATOM 1055 O O . CYS A 1 140 ? 7.118 -9.960 -8.272 1.00 89.31 140 CYS A O 1
ATOM 1057 N N . VAL A 1 141 ? 8.145 -10.442 -6.333 1.00 87.69 141 VAL A N 1
ATOM 1058 C CA . VAL A 1 141 ? 8.770 -11.690 -6.808 1.00 87.69 141 VAL A CA 1
ATOM 1059 C C . VAL A 1 141 ? 7.725 -12.785 -7.029 1.00 87.69 141 VAL A C 1
ATOM 1061 O O . VAL A 1 141 ? 7.746 -13.445 -8.066 1.00 87.69 141 VAL A O 1
ATOM 1064 N N . LYS A 1 142 ? 6.774 -12.955 -6.101 1.00 91.81 142 LYS A N 1
ATOM 1065 C CA . LYS A 1 142 ? 5.675 -13.926 -6.231 1.00 91.81 142 LYS A CA 1
ATOM 1066 C C . LYS A 1 142 ? 4.858 -13.681 -7.500 1.00 91.81 142 LYS A C 1
ATOM 1068 O O . LYS A 1 142 ? 4.527 -14.623 -8.214 1.00 91.81 142 LYS A O 1
ATOM 1073 N N . HIS A 1 143 ? 4.582 -12.414 -7.803 1.00 92.94 143 HIS A N 1
ATOM 1074 C CA . HIS A 1 143 ? 3.797 -11.994 -8.965 1.00 92.94 143 HIS A CA 1
ATOM 1075 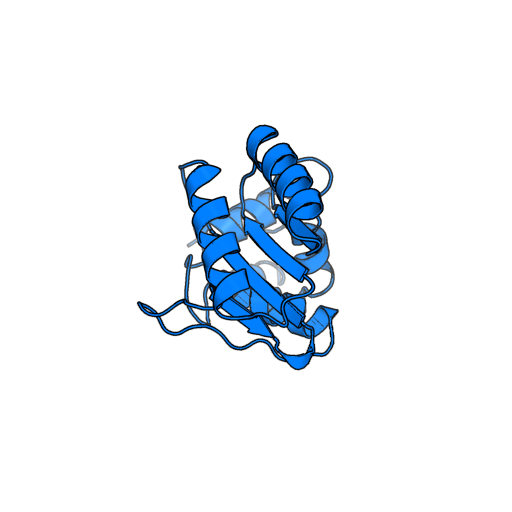C C . HIS A 1 143 ? 4.675 -11.360 -10.053 1.00 92.94 143 HIS A C 1
ATOM 1077 O O . HIS A 1 143 ? 4.304 -10.358 -10.669 1.00 92.94 143 HIS A O 1
ATOM 1083 N N . TRP A 1 144 ? 5.836 -11.964 -10.326 1.00 89.94 144 TRP A N 1
ATOM 1084 C CA . TRP A 1 144 ? 6.843 -11.447 -11.264 1.00 89.94 144 TRP A CA 1
ATOM 1085 C C . TRP A 1 144 ? 6.291 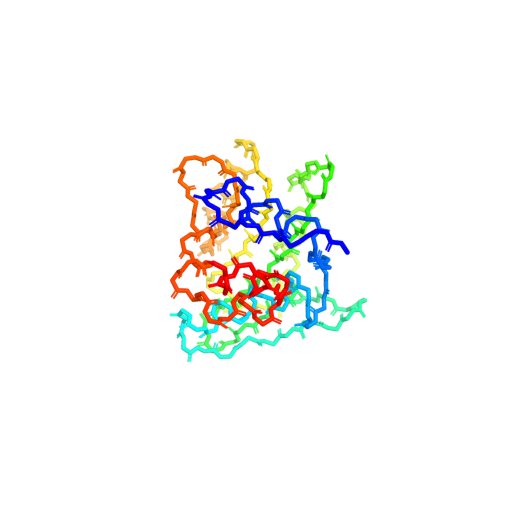-11.087 -12.650 1.00 89.94 144 TRP A C 1
ATOM 1087 O O . TRP A 1 144 ? 6.681 -10.088 -13.255 1.00 89.94 144 TRP A O 1
ATOM 1097 N N . GLY A 1 145 ? 5.340 -11.881 -13.151 1.00 91.25 145 GLY A N 1
ATOM 1098 C CA . GLY A 1 145 ? 4.689 -11.638 -14.440 1.00 91.25 145 GLY A CA 1
ATOM 1099 C C . GLY A 1 145 ? 3.883 -10.335 -14.493 1.00 91.25 145 GLY A C 1
ATOM 1100 O O . GLY A 1 145 ? 3.755 -9.752 -15.568 1.00 91.25 145 GLY A O 1
ATOM 1101 N N . ILE A 1 146 ? 3.368 -9.855 -13.355 1.00 93.44 146 ILE A N 1
ATOM 1102 C CA . ILE A 1 146 ? 2.714 -8.543 -13.253 1.00 93.44 146 ILE A CA 1
ATOM 1103 C C . ILE A 1 146 ? 3.776 -7.454 -13.264 1.00 93.44 146 ILE A C 1
ATOM 1105 O O . ILE A 1 146 ? 3.678 -6.531 -14.068 1.00 93.44 146 ILE A O 1
ATOM 1109 N N . LEU A 1 147 ? 4.809 -7.585 -12.428 1.00 90.31 147 LEU A N 1
ATOM 1110 C CA . LEU A 1 147 ? 5.883 -6.597 -12.330 1.00 90.31 147 LEU A CA 1
ATOM 1111 C C . LEU A 1 147 ? 6.532 -6.309 -13.693 1.00 90.31 147 LEU A C 1
ATOM 1113 O O . LEU A 1 147 ? 6.728 -5.148 -14.045 1.00 90.31 147 LEU A O 1
ATOM 1117 N N . LYS A 1 148 ? 6.799 -7.350 -14.491 1.00 89.19 148 LYS A N 1
ATOM 1118 C CA . LYS A 1 148 ? 7.372 -7.221 -15.843 1.00 89.19 148 LYS A CA 1
ATOM 1119 C C . LYS A 1 148 ? 6.577 -6.307 -16.778 1.00 89.19 148 LYS A C 1
ATOM 1121 O O . LYS A 1 148 ? 7.153 -5.715 -17.679 1.00 89.19 148 LYS A O 1
ATOM 1126 N N . GLN A 1 149 ? 5.269 -6.176 -16.573 1.00 90.94 149 GLN A N 1
ATOM 1127 C CA . GLN A 1 149 ? 4.424 -5.311 -17.402 1.00 90.94 149 GLN A CA 1
ATOM 1128 C C . GLN A 1 149 ? 4.576 -3.830 -17.039 1.00 90.94 149 GLN A C 1
ATOM 1130 O O . GLN A 1 149 ? 4.308 -2.972 -17.871 1.00 90.94 149 GLN A O 1
ATOM 1135 N N . PHE A 1 150 ? 4.996 -3.539 -15.807 1.00 90.38 150 PHE A N 1
ATOM 1136 C CA . PHE A 1 150 ? 5.255 -2.183 -15.319 1.00 90.38 150 PHE A CA 1
ATOM 1137 C C . PHE A 1 150 ? 6.705 -1.754 -15.528 1.00 90.38 150 PHE A C 1
ATOM 1139 O O . PHE A 1 150 ? 6.987 -0.569 -15.651 1.00 90.38 150 PHE A O 1
ATOM 1146 N N . LEU A 1 151 ? 7.623 -2.718 -15.578 1.00 86.25 151 LEU A N 1
ATOM 1147 C CA . LEU A 1 151 ? 9.044 -2.488 -15.805 1.00 86.25 151 LEU A CA 1
ATOM 1148 C C . LEU A 1 151 ? 9.526 -3.381 -16.963 1.00 86.25 151 LEU A C 1
ATOM 1150 O O . LEU A 1 151 ? 10.260 -4.346 -16.739 1.00 86.25 151 LEU A O 1
ATOM 1154 N N . PRO A 1 152 ? 9.113 -3.097 -18.213 1.00 74.94 152 PRO A N 1
ATOM 1155 C CA . PRO A 1 152 ? 9.475 -3.918 -19.371 1.00 74.94 152 PRO A CA 1
ATOM 1156 C C . PRO A 1 152 ? 10.982 -3.901 -19.658 1.00 74.94 152 PRO A C 1
ATOM 1158 O O . PRO A 1 152 ? 11.514 -4.853 -20.219 1.00 74.94 152 PRO A O 1
ATOM 1161 N N . GLU A 1 153 ? 11.695 -2.862 -19.213 1.00 71.69 153 GLU A N 1
ATOM 1162 C CA . GLU A 1 153 ? 13.158 -2.751 -19.315 1.00 71.69 153 GLU A CA 1
ATOM 1163 C C . GLU A 1 153 ? 13.894 -3.888 -18.583 1.00 71.69 153 GLU A C 1
ATOM 1165 O O . GLU A 1 153 ? 15.029 -4.207 -18.931 1.00 71.69 153 GLU A O 1
ATOM 1170 N N . LEU A 1 154 ? 13.228 -4.561 -17.633 1.00 67.25 154 LEU A N 1
ATOM 1171 C CA . LEU A 1 154 ? 13.739 -5.763 -16.965 1.00 67.25 154 LEU A CA 1
ATOM 1172 C C . LEU A 1 154 ? 13.808 -6.990 -17.886 1.00 67.25 154 LEU A C 1
ATOM 1174 O O . LEU A 1 154 ? 14.372 -8.010 -17.501 1.00 67.25 154 LEU A O 1
ATOM 1178 N N . MET A 1 155 ? 13.190 -6.939 -19.070 1.00 58.56 155 MET A N 1
ATOM 1179 C CA . MET A 1 155 ? 13.209 -8.031 -20.047 1.00 58.56 155 MET A CA 1
ATOM 1180 C C . MET A 1 155 ? 14.363 -7.918 -21.049 1.00 58.56 155 MET A C 1
ATOM 1182 O O . MET A 1 155 ? 14.659 -8.895 -21.726 1.00 58.56 155 MET A O 1
ATOM 1186 N N . ALA A 1 156 ? 15.022 -6.760 -21.147 1.00 57.75 156 ALA A N 1
ATOM 1187 C CA . ALA A 1 156 ? 16.002 -6.484 -22.199 1.00 57.75 156 ALA A CA 1
ATOM 1188 C C . ALA A 1 156 ? 17.400 -7.096 -21.958 1.00 57.75 156 ALA A C 1
ATOM 1190 O O . ALA A 1 156 ? 18.295 -6.869 -22.765 1.00 57.75 156 ALA A O 1
ATOM 1191 N N . SER A 1 157 ? 17.610 -7.838 -20.864 1.00 50.41 157 SER A N 1
ATOM 1192 C CA . SER A 1 157 ? 18.931 -8.324 -20.422 1.00 50.41 157 SER A CA 1
ATOM 1193 C C . SER A 1 157 ? 19.045 -9.848 -20.251 1.00 50.41 157 SER A C 1
ATOM 1195 O O . SER A 1 157 ? 20.043 -10.308 -19.708 1.00 50.41 157 SER A O 1
ATOM 1197 N N . ALA A 1 158 ? 18.058 -10.641 -20.691 1.00 45.66 158 ALA A N 1
ATOM 1198 C CA . ALA A 1 158 ? 18.035 -12.094 -20.457 1.00 45.66 158 ALA A CA 1
ATOM 1199 C C . ALA A 1 158 ? 18.388 -12.977 -21.678 1.00 45.66 158 ALA A C 1
ATOM 1201 O O . ALA A 1 158 ? 18.341 -14.196 -21.542 1.00 45.66 158 ALA A O 1
ATOM 1202 N N . ASP A 1 159 ? 18.745 -12.387 -22.827 1.00 41.06 159 ASP A N 1
ATOM 1203 C CA . ASP A 1 159 ? 19.043 -13.104 -24.085 1.00 41.06 159 ASP A CA 1
ATOM 1204 C C . ASP A 1 159 ? 20.511 -12.938 -24.568 1.00 41.06 159 ASP A C 1
ATOM 1206 O O . ASP A 1 159 ? 20.774 -12.924 -25.771 1.00 41.06 159 ASP A O 1
ATOM 1210 N N . GLU A 1 160 ? 21.481 -12.837 -23.651 1.00 36.00 160 GLU A N 1
ATOM 1211 C CA . GLU A 1 160 ? 22.925 -13.028 -23.935 1.00 36.00 160 GLU A CA 1
ATOM 1212 C C . GLU A 1 160 ? 23.511 -14.144 -23.062 1.00 36.00 160 GLU A C 1
ATOM 1214 O O . GLU A 1 160 ? 24.360 -14.905 -23.583 1.00 36.00 160 GLU A O 1
#

Secondary structure (DSSP, 8-state):
-------SHHHHHHHHHHSS-SSSTTSHHHHHHHHHHHHHSS--EEPBTTB-TT-SEEETTTTEEEEEE--SSPPPPHHHHHHHHHHHHHH-TT-SEEEEEES---HHHHHHHHHHHHHH-SEEEEEESSSS--HHHHHHHHTHHHHHHH-GGGGTTS--

Organism: NCBI:txid748857

Sequence (160 aa):
MPALNLTCWSDLRQALTDHLDPSGQHGFEGLMARLLAAETGKPFYLARSGDQPTGDAYSPMAGVSIQAKLYKKSKVAGSAVEADIQRVLRECPLTDVYILATTKADSQLKLRLEKLTEETGVDLLLLVLDGTMIPLGALCVKHWGILKQFLPELMASADE

Foldseek 3Di:
DDQQAPPDLVSVLCLLQPVADQADCLHQLVLVQVLVCVVVVFHKDADDPPDALQARIDTLPRLEGEHGGRDNDDADDLVVVVVSVVSNCVSRVSRQEYEYEYADDDPVNVVSQVVVCVVPVHHYHYQYSDDDDHNVSVSCVVPVVSVCSSRVSNVPPDPD

pLDDT: mean 83.22, std 14.15, range [36.0, 97.0]

Radius of gyration: 15.7 Å; chains: 1; bounding box: 40×29×42 Å